Protein AF-A0A939ZYN5-F1 (afdb_monomer_lite)

Sequence (149 aa):
MNTAKRTMVFVLALMFVLACGCRQANDGIKVSSNSYFDRMIIKDDHICLICCVEFENDSDREKTFSVKGESSEDVKNGLLTSKELEFFILDTNDLSSVSEENIEQLLMSAESLTVGAHRTAKYYVCFVGDQGSGDSKHDRNLPKIVFDY

Structure (mmCIF, N/CA/C/O backbone):
data_AF-A0A939ZYN5-F1
#
_entry.id   AF-A0A939ZYN5-F1
#
loop_
_atom_site.group_PDB
_atom_site.id
_atom_site.type_symbol
_atom_site.label_atom_id
_atom_site.label_alt_id
_atom_site.label_comp_id
_atom_site.label_asym_id
_atom_site.label_entity_id
_atom_site.label_seq_id
_atom_site.pdbx_PDB_ins_code
_atom_site.Cartn_x
_atom_site.Cartn_y
_atom_site.Cartn_z
_atom_site.occupancy
_atom_site.B_iso_or_equiv
_atom_site.auth_seq_id
_atom_site.auth_comp_id
_atom_site.auth_asym_id
_atom_site.auth_atom_id
_atom_site.pdbx_PDB_model_num
ATOM 1 N N . MET A 1 1 ? 47.992 28.617 -36.327 1.00 46.69 1 MET A N 1
ATOM 2 C CA . MET A 1 1 ? 46.663 28.018 -36.580 1.00 46.69 1 MET A CA 1
ATOM 3 C C . MET A 1 1 ? 45.961 27.750 -35.241 1.00 46.69 1 MET A C 1
ATOM 5 O O . MET A 1 1 ? 46.047 26.668 -34.689 1.00 46.69 1 MET A O 1
ATOM 9 N N . ASN A 1 2 ? 45.330 28.804 -34.710 1.00 51.50 2 ASN A N 1
ATOM 10 C CA . ASN A 1 2 ? 44.148 28.843 -33.835 1.00 51.50 2 ASN A CA 1
ATOM 11 C C . ASN A 1 2 ? 44.077 27.981 -32.556 1.00 51.50 2 ASN A C 1
ATOM 13 O O . ASN A 1 2 ? 43.138 27.201 -32.390 1.00 51.50 2 ASN A O 1
ATOM 17 N N . THR A 1 3 ? 44.955 28.232 -31.582 1.00 48.50 3 THR A N 1
ATOM 18 C CA . THR A 1 3 ? 44.786 27.763 -30.189 1.00 48.50 3 THR A CA 1
ATOM 19 C C . THR A 1 3 ? 43.436 28.210 -29.601 1.00 48.50 3 THR A C 1
ATOM 21 O O . THR A 1 3 ? 42.758 27.422 -28.954 1.00 48.50 3 THR A O 1
ATOM 24 N N . ALA A 1 4 ? 42.972 29.418 -29.950 1.00 53.69 4 ALA A N 1
ATOM 25 C CA . ALA A 1 4 ? 41.678 29.960 -29.523 1.00 53.69 4 ALA A CA 1
ATOM 26 C C . ALA A 1 4 ? 40.458 29.151 -30.017 1.00 53.69 4 ALA A C 1
ATOM 28 O O . ALA A 1 4 ? 39.465 29.036 -29.302 1.00 53.69 4 ALA A O 1
ATOM 29 N N . LYS A 1 5 ? 40.531 28.536 -31.210 1.00 51.91 5 LYS A N 1
ATOM 30 C CA . LYS A 1 5 ? 39.429 27.706 -31.738 1.00 51.91 5 LYS A CA 1
ATOM 31 C C . LYS A 1 5 ? 39.354 26.344 -31.044 1.00 51.91 5 LYS A C 1
ATOM 33 O O . LYS A 1 5 ? 38.264 25.807 -30.898 1.00 51.91 5 LYS A O 1
ATOM 38 N N . ARG A 1 6 ? 40.489 25.802 -30.581 1.00 53.78 6 ARG A N 1
ATOM 39 C CA . ARG A 1 6 ? 40.527 24.541 -29.820 1.00 53.78 6 ARG A CA 1
ATOM 40 C C . ARG A 1 6 ? 39.924 24.703 -28.424 1.00 53.78 6 ARG A C 1
ATOM 42 O O . ARG A 1 6 ? 39.142 23.852 -28.018 1.00 53.78 6 ARG A O 1
ATOM 49 N N . THR A 1 7 ? 40.208 25.807 -27.734 1.00 54.91 7 THR A N 1
ATOM 50 C CA . THR A 1 7 ? 39.649 26.070 -26.397 1.00 54.91 7 THR A CA 1
ATOM 51 C C . THR A 1 7 ? 38.127 26.238 -26.433 1.00 54.91 7 THR A C 1
ATOM 53 O O . THR A 1 7 ? 37.431 25.711 -25.572 1.00 54.91 7 THR A O 1
ATOM 56 N N . MET A 1 8 ? 37.588 26.894 -27.467 1.00 55.50 8 MET A N 1
ATOM 57 C CA . MET A 1 8 ? 36.143 27.117 -27.606 1.00 55.50 8 MET A CA 1
ATOM 58 C C . MET A 1 8 ? 35.349 25.815 -27.821 1.00 55.50 8 MET A C 1
ATOM 60 O O . MET A 1 8 ? 34.263 25.661 -27.267 1.00 55.50 8 MET A O 1
ATOM 64 N N . VAL A 1 9 ? 35.904 24.852 -28.568 1.00 59.59 9 VAL A N 1
ATOM 65 C CA . VAL A 1 9 ? 35.266 23.541 -28.797 1.00 59.59 9 VAL A CA 1
ATOM 66 C C . VAL A 1 9 ? 35.214 22.709 -27.511 1.00 59.59 9 VAL A C 1
ATOM 68 O O . VAL A 1 9 ? 34.201 22.069 -27.242 1.00 59.59 9 VAL A O 1
ATOM 71 N N . PHE A 1 10 ? 36.259 22.763 -26.678 1.00 58.06 10 PHE A N 1
ATOM 72 C CA . PHE A 1 10 ? 36.274 22.063 -25.389 1.00 58.06 10 PHE A CA 1
ATOM 73 C C . PHE A 1 10 ? 35.245 22.623 -24.397 1.00 58.06 10 PHE A C 1
ATOM 75 O O . PHE A 1 10 ? 34.590 21.848 -23.707 1.00 58.06 10 PHE A O 1
ATOM 82 N N . VAL A 1 11 ? 35.048 23.946 -24.357 1.00 61.53 11 VAL A N 1
ATOM 83 C CA . VAL A 1 11 ? 34.046 24.579 -23.478 1.00 61.53 11 VAL A CA 1
ATOM 84 C C . VAL A 1 11 ? 32.618 24.226 -23.911 1.00 61.53 11 VAL A C 1
ATOM 86 O O . VAL A 1 11 ? 31.779 23.920 -23.066 1.00 61.53 11 VAL A O 1
ATOM 89 N N . LEU A 1 12 ? 32.346 24.195 -25.220 1.00 58.75 12 LEU A N 1
ATOM 90 C CA . LEU A 1 12 ? 31.044 23.782 -25.760 1.00 58.75 12 LEU A CA 1
ATOM 91 C C . LEU A 1 12 ? 30.737 22.303 -25.485 1.00 58.75 12 LEU A C 1
ATOM 93 O O . LEU A 1 12 ? 29.620 21.984 -25.082 1.00 58.75 12 LEU A O 1
ATOM 97 N N . ALA A 1 13 ? 31.721 21.411 -25.637 1.00 59.88 13 ALA A N 1
ATOM 98 C CA . ALA A 1 13 ? 31.559 19.992 -25.318 1.00 59.88 13 ALA A CA 1
ATOM 99 C C . ALA A 1 13 ? 31.324 19.760 -23.814 1.00 59.88 13 ALA A C 1
ATOM 101 O O . ALA A 1 13 ? 30.454 18.975 -23.443 1.00 59.88 13 ALA A O 1
ATOM 102 N N . LEU A 1 14 ? 32.038 20.485 -22.944 1.00 56.47 14 LEU A N 1
ATOM 103 C CA . LEU A 1 14 ? 31.867 20.390 -21.492 1.00 56.47 14 LEU A CA 1
ATOM 104 C C . LEU A 1 14 ? 30.481 20.888 -21.040 1.00 56.47 14 LEU A C 1
ATOM 106 O O . LEU A 1 14 ? 29.855 20.261 -20.188 1.00 56.47 14 LEU A O 1
ATOM 110 N N . MET A 1 15 ? 29.963 21.963 -21.651 1.00 58.25 15 MET A N 1
ATOM 111 C CA . MET A 1 15 ? 28.602 22.447 -21.377 1.00 58.25 15 MET A CA 1
ATOM 112 C C . MET A 1 15 ? 27.517 21.475 -21.858 1.00 58.25 15 MET A C 1
ATOM 114 O O . MET A 1 15 ? 26.495 21.340 -21.192 1.00 58.25 15 MET A O 1
ATOM 118 N N . PHE A 1 16 ? 27.739 20.752 -22.960 1.00 54.94 16 PHE A N 1
ATOM 119 C CA . PHE A 1 16 ? 26.785 19.750 -23.452 1.00 54.94 16 PHE A CA 1
ATOM 120 C C . PHE A 1 16 ? 26.708 18.517 -22.534 1.00 54.94 16 PHE A C 1
ATOM 122 O O . PHE A 1 16 ? 25.623 17.990 -22.287 1.00 54.94 16 PHE A O 1
ATOM 129 N N . VAL A 1 17 ? 27.847 18.095 -21.970 1.00 57.25 17 VAL A N 1
ATOM 130 C CA . VAL A 1 17 ? 27.920 16.988 -20.999 1.00 57.25 17 VAL A CA 1
ATOM 131 C C . VAL A 1 17 ? 27.284 17.378 -19.658 1.00 57.25 17 VAL A C 1
ATOM 133 O O . VAL A 1 17 ? 26.541 16.584 -19.087 1.00 57.25 17 VAL A O 1
ATOM 136 N N . LEU A 1 18 ? 27.488 18.614 -19.188 1.00 52.28 18 LEU A N 1
ATOM 137 C CA . LEU A 1 18 ? 26.852 19.126 -17.964 1.00 52.28 18 LEU A CA 1
ATOM 138 C C . LEU A 1 18 ? 25.337 19.350 -18.124 1.00 52.28 18 LEU A C 1
ATOM 140 O O . LEU A 1 18 ? 24.590 19.118 -17.178 1.00 52.28 18 LEU A O 1
ATOM 144 N N . ALA A 1 19 ? 24.865 19.738 -19.315 1.00 50.22 19 ALA A N 1
ATOM 145 C CA . ALA A 1 19 ? 23.435 19.898 -19.597 1.00 50.22 19 ALA A CA 1
ATOM 146 C C . ALA A 1 19 ? 22.692 18.554 -19.748 1.00 50.22 19 ALA A C 1
ATOM 148 O O . ALA A 1 19 ? 21.509 18.474 -19.425 1.00 50.22 19 ALA A O 1
ATOM 149 N N . CYS A 1 20 ? 23.372 17.489 -20.194 1.00 49.00 20 CYS A N 1
ATOM 150 C CA . CYS A 1 20 ? 22.790 16.141 -20.251 1.00 49.00 20 CYS A CA 1
ATOM 151 C C . CYS A 1 20 ? 22.883 15.372 -18.920 1.00 49.00 20 CYS A C 1
ATOM 153 O O . CYS A 1 20 ? 22.119 14.433 -18.710 1.00 49.00 20 CYS A O 1
ATOM 155 N N . GLY A 1 21 ? 23.804 15.748 -18.026 1.00 44.78 21 GLY A N 1
ATOM 156 C CA . GLY A 1 21 ? 24.125 14.998 -16.805 1.00 44.78 21 GLY A CA 1
ATOM 157 C C . GLY A 1 21 ? 23.185 15.198 -15.612 1.00 44.78 21 GLY A C 1
ATOM 158 O O . GLY A 1 21 ? 23.340 14.506 -14.611 1.00 44.78 21 GLY A O 1
ATOM 159 N N . CYS A 1 22 ? 22.207 16.101 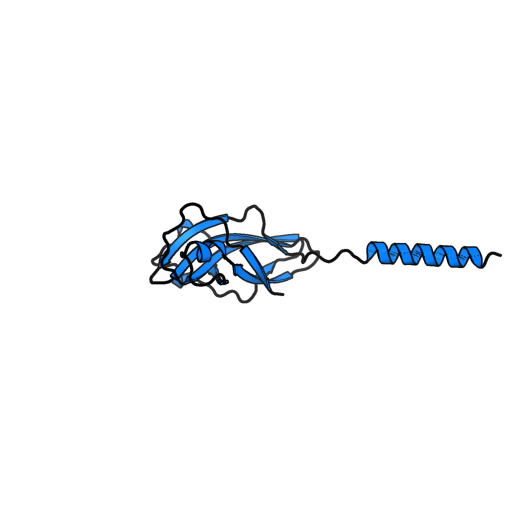-15.695 1.00 41.72 22 CYS A N 1
ATOM 160 C CA . CYS A 1 22 ? 21.316 16.424 -14.577 1.00 41.72 22 CYS A CA 1
ATOM 161 C C . CYS A 1 22 ? 19.847 16.133 -14.902 1.00 41.72 22 CYS A C 1
ATOM 163 O O . CYS A 1 22 ? 18.975 16.974 -14.694 1.00 41.72 22 CYS A O 1
ATOM 165 N N . ARG A 1 23 ? 19.537 14.923 -15.376 1.00 41.44 23 ARG A N 1
ATOM 166 C CA . ARG A 1 23 ? 18.244 14.333 -15.015 1.00 41.44 23 ARG A CA 1
ATOM 167 C C . ARG A 1 23 ? 18.435 13.726 -13.635 1.00 41.44 23 ARG A C 1
ATOM 169 O O . ARG A 1 23 ? 18.969 12.628 -13.519 1.00 41.44 23 ARG A O 1
ATOM 176 N N . GLN A 1 24 ? 18.050 14.470 -12.596 1.00 41.56 24 GLN A N 1
ATOM 177 C CA . GLN A 1 24 ? 17.706 13.850 -11.319 1.00 41.56 24 GLN A CA 1
ATOM 178 C C . GLN A 1 24 ? 16.785 12.682 -11.661 1.00 41.56 24 GLN A C 1
ATOM 180 O O . GLN A 1 24 ? 15.733 12.883 -12.270 1.00 41.56 24 GLN A O 1
ATOM 185 N N . ALA A 1 25 ? 17.258 11.467 -11.395 1.00 42.16 25 ALA A N 1
ATOM 186 C CA . ALA A 1 25 ? 16.466 10.272 -11.562 1.00 42.16 25 ALA A CA 1
ATOM 187 C C . ALA A 1 25 ? 15.280 10.421 -10.610 1.00 42.16 25 ALA A C 1
ATOM 189 O O . ALA A 1 25 ? 15.427 10.225 -9.408 1.00 42.16 25 ALA A O 1
ATOM 190 N N . ASN A 1 26 ? 14.128 10.838 -11.141 1.00 50.78 26 ASN A N 1
ATOM 191 C CA . ASN A 1 26 ? 12.867 10.478 -10.519 1.00 50.78 26 ASN A CA 1
ATOM 192 C C . ASN A 1 26 ? 12.931 8.965 -10.413 1.00 50.78 26 ASN A C 1
ATOM 194 O O . ASN A 1 26 ? 13.092 8.285 -11.429 1.00 50.78 26 ASN A O 1
ATOM 198 N N . ASP A 1 27 ? 12.983 8.483 -9.180 1.00 67.06 27 ASP A N 1
ATOM 199 C CA . ASP A 1 27 ? 13.169 7.077 -8.904 1.00 67.06 27 ASP A CA 1
ATOM 200 C C . ASP A 1 27 ? 12.088 6.312 -9.667 1.00 67.06 27 ASP A C 1
ATOM 202 O O . ASP A 1 27 ? 10.911 6.647 -9.561 1.00 67.06 27 ASP A O 1
ATOM 206 N N . GLY A 1 28 ? 12.511 5.409 -10.553 1.00 83.69 28 GLY A N 1
ATOM 207 C CA . GLY A 1 28 ? 11.718 4.950 -11.702 1.00 83.69 28 GLY A CA 1
ATOM 208 C C . GLY A 1 28 ? 10.471 4.126 -11.379 1.00 83.69 28 GLY A C 1
ATOM 209 O O . GLY A 1 28 ? 9.964 3.456 -12.266 1.00 83.69 28 GLY A O 1
ATOM 210 N N . ILE A 1 29 ? 10.006 4.136 -10.128 1.00 93.31 29 ILE A N 1
ATOM 211 C CA . ILE A 1 29 ? 8.756 3.531 -9.683 1.00 93.31 29 ILE A CA 1
ATOM 212 C C . ILE A 1 29 ? 7.729 4.625 -9.393 1.00 93.31 29 ILE A C 1
ATOM 214 O O . ILE A 1 29 ? 7.988 5.571 -8.648 1.00 93.31 29 ILE A O 1
ATOM 218 N N . LYS A 1 30 ? 6.529 4.472 -9.949 1.00 93.31 30 LYS A N 1
ATOM 219 C CA . LYS A 1 30 ? 5.384 5.361 -9.720 1.00 93.31 30 LYS A CA 1
ATOM 220 C C . LYS A 1 30 ? 4.156 4.556 -9.328 1.00 93.31 30 LYS A C 1
ATOM 222 O O . LYS A 1 30 ? 3.999 3.416 -9.748 1.00 93.31 30 LYS A O 1
ATOM 227 N N . VAL A 1 31 ? 3.267 5.168 -8.552 1.00 94.56 31 VAL A N 1
ATOM 228 C CA . VAL A 1 31 ? 1.926 4.622 -8.310 1.00 94.56 31 VAL A CA 1
ATOM 229 C C . VAL A 1 31 ? 1.028 5.029 -9.474 1.00 94.56 31 VAL A C 1
ATOM 231 O O . VAL A 1 31 ? 0.917 6.219 -9.775 1.00 94.56 31 VAL A O 1
ATOM 234 N N . SER A 1 32 ? 0.397 4.056 -10.128 1.00 95.06 32 SER A N 1
ATOM 235 C CA . SER A 1 32 ? -0.516 4.303 -11.245 1.00 95.06 32 SER A CA 1
ATOM 236 C C . SER A 1 32 ? -1.784 5.019 -10.787 1.00 95.06 32 SER A C 1
ATOM 238 O O . SER A 1 32 ? -2.302 4.743 -9.701 1.00 95.06 32 SER A O 1
ATOM 240 N N . SER A 1 33 ? -2.359 5.851 -11.657 1.00 93.38 33 SER A N 1
ATOM 241 C CA . SER A 1 33 ? -3.680 6.462 -11.448 1.00 93.38 33 SER A CA 1
ATOM 242 C C . SER A 1 33 ? -4.831 5.453 -11.443 1.00 93.38 33 SER A C 1
ATOM 244 O O . SER A 1 33 ? -5.932 5.805 -11.036 1.00 93.38 33 SER A O 1
ATOM 246 N N . ASN A 1 34 ? -4.591 4.219 -11.899 1.00 94.25 34 ASN A N 1
ATOM 247 C CA . ASN A 1 34 ? -5.557 3.122 -11.806 1.00 94.25 34 ASN A CA 1
ATOM 248 C C . ASN A 1 34 ? -5.626 2.510 -10.399 1.00 94.25 34 ASN A C 1
ATOM 250 O O . ASN A 1 34 ? -6.481 1.666 -10.148 1.00 94.25 34 ASN A O 1
ATOM 254 N N . SER A 1 35 ? -4.728 2.903 -9.491 1.00 95.75 35 SER A N 1
ATOM 255 C CA . SER A 1 35 ? -4.768 2.466 -8.097 1.00 95.75 35 SER A CA 1
ATOM 256 C C . SER A 1 35 ? -5.987 3.068 -7.394 1.00 95.75 35 SER A C 1
ATOM 258 O O . SER A 1 35 ? -6.319 4.234 -7.612 1.00 95.75 35 SER A O 1
ATOM 260 N N . TYR A 1 36 ? -6.624 2.311 -6.501 1.00 94.06 36 TYR A N 1
ATOM 261 C CA . TYR A 1 36 ? -7.805 2.775 -5.774 1.00 94.06 36 TYR A CA 1
ATOM 262 C C . TYR A 1 36 ? -7.938 2.158 -4.378 1.00 94.06 36 TYR A C 1
ATOM 264 O O . TYR A 1 36 ? -7.463 1.054 -4.102 1.00 94.06 36 TYR A O 1
ATOM 272 N N . PHE A 1 37 ? -8.617 2.895 -3.502 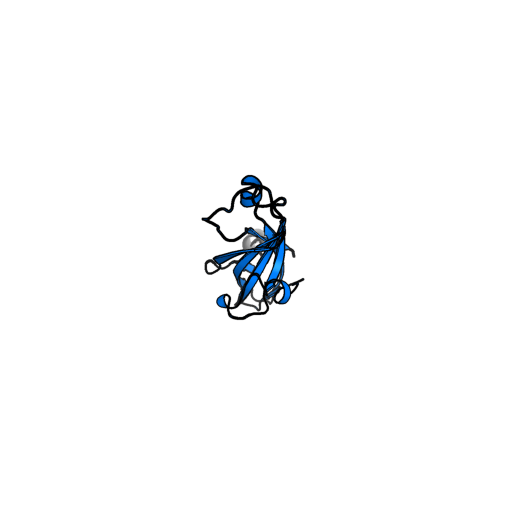1.00 94.75 37 PHE A N 1
ATOM 273 C CA . PHE A 1 37 ? -9.133 2.392 -2.234 1.00 94.75 37 PHE A CA 1
ATOM 274 C C . PHE A 1 37 ? -10.429 1.619 -2.502 1.00 94.75 37 PHE A C 1
ATOM 276 O O . PHE A 1 37 ? -11.303 2.130 -3.202 1.00 94.75 37 PHE A O 1
ATOM 283 N N . ASP A 1 38 ? -10.545 0.401 -1.974 1.00 94.50 38 ASP A N 1
ATOM 284 C CA . ASP A 1 38 ? -11.723 -0.453 -2.166 1.00 94.50 38 ASP A CA 1
ATOM 285 C C . ASP A 1 38 ? -12.682 -0.352 -0.977 1.00 94.50 38 ASP A C 1
ATOM 287 O O . ASP A 1 38 ? -13.823 0.090 -1.120 1.00 94.50 38 ASP A O 1
ATOM 291 N N . ARG A 1 39 ? -12.218 -0.751 0.212 1.00 93.38 39 ARG A N 1
ATOM 292 C CA . ARG A 1 39 ? -13.018 -0.731 1.439 1.00 93.38 39 ARG A CA 1
ATOM 293 C C . ARG A 1 39 ? -12.153 -0.699 2.688 1.00 93.38 39 ARG A C 1
ATOM 295 O O . ARG A 1 39 ? -10.951 -0.951 2.657 1.00 93.38 39 ARG A O 1
ATOM 302 N N . MET A 1 40 ? -12.811 -0.425 3.804 1.00 92.69 40 MET A N 1
ATOM 303 C CA . MET A 1 40 ? -12.235 -0.502 5.137 1.00 92.69 40 MET A CA 1
ATOM 304 C C . MET A 1 40 ? -12.883 -1.657 5.892 1.00 92.69 40 MET A C 1
ATOM 306 O O . MET A 1 40 ? -14.106 -1.790 5.875 1.00 92.69 40 MET A O 1
ATOM 310 N N . ILE A 1 41 ? -12.061 -2.461 6.555 1.00 93.00 41 ILE A N 1
ATOM 311 C CA . ILE A 1 41 ? -12.495 -3.450 7.538 1.00 93.00 41 ILE A CA 1
ATOM 312 C C . ILE A 1 41 ? -11.958 -2.995 8.887 1.00 93.00 41 ILE A C 1
ATOM 314 O O . ILE A 1 41 ? -10.790 -2.631 8.997 1.00 93.00 41 ILE A O 1
ATOM 318 N N . ILE A 1 42 ? -12.824 -2.985 9.890 1.00 90.81 42 ILE A N 1
ATOM 319 C CA . ILE A 1 42 ? -12.436 -2.755 11.277 1.00 90.81 42 ILE A CA 1
ATOM 320 C C . ILE A 1 42 ? -12.538 -4.107 11.958 1.00 90.81 42 ILE A C 1
ATOM 322 O O . ILE A 1 42 ? -13.585 -4.744 11.870 1.00 90.81 42 ILE A O 1
ATOM 326 N N . LYS A 1 43 ? -11.456 -4.545 12.591 1.00 87.31 43 LYS A N 1
ATOM 327 C CA . LYS A 1 43 ? -11.438 -5.778 13.367 1.00 87.31 43 LYS A CA 1
ATOM 328 C C . LYS A 1 43 ? -10.666 -5.522 14.649 1.00 87.31 43 LYS A C 1
ATOM 330 O O . LYS A 1 43 ? -9.535 -5.039 14.600 1.00 87.31 43 LYS A O 1
ATOM 335 N N . ASP A 1 44 ? -11.302 -5.837 15.770 1.00 86.94 44 ASP A N 1
ATOM 336 C CA . ASP A 1 44 ? -10.814 -5.497 17.105 1.00 86.94 44 ASP A CA 1
ATOM 337 C C . ASP A 1 44 ? -10.506 -3.990 17.201 1.00 86.94 44 ASP A C 1
ATOM 339 O O . ASP A 1 44 ? -11.402 -3.179 16.976 1.00 86.94 44 ASP A O 1
ATOM 343 N N . ASP A 1 45 ? -9.255 -3.623 17.480 1.00 89.44 45 ASP A N 1
ATOM 344 C CA . ASP A 1 45 ? -8.782 -2.237 17.565 1.00 89.44 45 ASP A CA 1
ATOM 345 C C . ASP A 1 45 ? -7.906 -1.842 16.359 1.00 89.44 45 ASP A C 1
ATOM 347 O O . ASP A 1 45 ? -7.140 -0.877 16.419 1.00 89.44 45 ASP A O 1
ATOM 351 N N . HIS A 1 46 ? -8.000 -2.580 15.249 1.00 92.69 46 HIS A N 1
ATOM 352 C CA . HIS A 1 46 ? -7.228 -2.323 14.037 1.00 92.69 46 HIS A CA 1
ATOM 353 C C . HIS A 1 46 ? -8.121 -1.986 12.844 1.00 92.69 46 HIS A C 1
ATOM 355 O O . HIS A 1 46 ? -9.181 -2.569 12.603 1.00 92.69 46 HIS A O 1
ATOM 361 N N . ILE A 1 47 ? -7.634 -1.048 12.039 1.00 92.50 47 ILE A N 1
ATOM 362 C CA . ILE A 1 47 ? -8.224 -0.653 10.770 1.00 92.50 47 ILE A CA 1
ATOM 363 C C . ILE A 1 47 ? -7.395 -1.246 9.641 1.00 92.50 47 ILE A C 1
ATOM 365 O O . ILE A 1 47 ? -6.206 -0.967 9.509 1.00 92.50 47 ILE A O 1
ATOM 369 N N . CYS A 1 48 ? -8.063 -2.011 8.786 1.00 94.50 48 CYS A N 1
ATOM 370 C CA . CYS A 1 48 ? -7.529 -2.584 7.562 1.00 94.50 48 CYS A CA 1
ATOM 371 C C . CYS A 1 48 ? -8.068 -1.814 6.353 1.00 94.50 48 CYS A C 1
ATOM 373 O O . CYS A 1 48 ? -9.259 -1.877 6.033 1.00 94.50 48 CYS A O 1
ATOM 375 N N . LEU A 1 49 ? -7.195 -1.083 5.661 1.00 94.75 49 LEU A N 1
ATOM 376 C CA . LEU A 1 49 ? -7.535 -0.348 4.443 1.00 94.75 49 LEU A CA 1
ATOM 377 C C . LEU A 1 49 ? -7.179 -1.180 3.218 1.00 94.75 49 LEU A C 1
ATOM 379 O O . LEU A 1 49 ? -6.017 -1.247 2.808 1.00 94.75 49 LEU A O 1
ATOM 383 N N . ILE A 1 50 ? -8.196 -1.793 2.624 1.00 96.00 50 ILE A N 1
ATOM 384 C CA . ILE A 1 50 ? -8.046 -2.657 1.460 1.00 96.00 50 ILE A CA 1
ATOM 385 C C . ILE A 1 50 ? -7.959 -1.787 0.214 1.00 96.00 50 ILE A C 1
ATOM 387 O O . ILE A 1 50 ? -8.844 -0.975 -0.072 1.00 96.00 50 ILE A O 1
ATOM 391 N N . CYS A 1 51 ? -6.874 -1.966 -0.530 1.00 96.19 51 CYS A N 1
ATOM 392 C CA . CYS A 1 51 ? -6.566 -1.181 -1.712 1.00 96.19 51 CYS A CA 1
ATOM 393 C C . CYS A 1 51 ? -6.121 -2.085 -2.864 1.00 96.19 51 CYS A C 1
ATOM 395 O O . CYS A 1 51 ? -5.555 -3.162 -2.672 1.00 96.19 51 CYS A O 1
ATOM 397 N N . CYS A 1 52 ? -6.318 -1.594 -4.081 1.00 96.56 52 CYS A N 1
ATOM 398 C CA . CYS A 1 52 ? -5.644 -2.086 -5.268 1.00 96.56 52 CYS A CA 1
ATOM 399 C C . CYS A 1 52 ? -4.567 -1.071 -5.654 1.00 96.56 52 CYS A C 1
ATOM 401 O O . CYS A 1 52 ? -4.887 0.084 -5.936 1.00 96.56 52 CYS A O 1
ATOM 403 N N . VAL A 1 53 ? -3.304 -1.491 -5.675 1.00 97.25 53 VAL A N 1
ATOM 404 C CA . VAL A 1 53 ? -2.169 -0.614 -5.983 1.00 97.25 53 VAL A CA 1
ATOM 405 C C . VAL A 1 53 ? -1.404 -1.159 -7.178 1.00 97.25 53 VAL A C 1
ATOM 407 O O . VAL A 1 53 ? -0.990 -2.318 -7.196 1.00 97.25 53 VAL A O 1
ATOM 410 N N . GLU A 1 54 ? -1.208 -0.306 -8.177 1.00 97.00 54 GLU A N 1
ATOM 411 C CA . GLU A 1 54 ? -0.397 -0.598 -9.351 1.00 97.00 54 GLU A CA 1
ATOM 412 C C . GLU A 1 54 ? 0.900 0.211 -9.299 1.00 97.00 54 GLU A C 1
ATOM 414 O O . GLU A 1 54 ? 0.876 1.438 -9.200 1.00 97.00 54 GLU A O 1
ATOM 419 N N . PHE A 1 55 ? 2.034 -0.482 -9.380 1.00 96.25 55 PHE A N 1
ATOM 420 C CA . PHE A 1 55 ? 3.359 0.124 -9.455 1.00 96.25 55 PHE A CA 1
ATOM 421 C C . PHE A 1 55 ? 3.887 0.044 -10.883 1.00 96.25 55 PHE A C 1
ATOM 423 O O . PHE A 1 55 ? 4.030 -1.044 -11.440 1.00 96.25 55 PHE A O 1
ATOM 430 N N . GLU A 1 56 ? 4.192 1.196 -11.465 1.00 96.38 56 GLU A N 1
ATOM 431 C CA . GLU A 1 56 ? 4.750 1.345 -12.806 1.00 96.38 56 GLU A CA 1
ATOM 432 C C . GLU A 1 56 ? 6.258 1.559 -12.712 1.00 96.38 56 GLU A C 1
ATOM 434 O O . GLU A 1 56 ? 6.704 2.500 -12.055 1.00 96.38 56 GLU A O 1
ATOM 439 N N . ASN A 1 57 ? 7.036 0.707 -13.382 1.00 95.31 57 ASN A N 1
ATOM 440 C CA . ASN A 1 57 ? 8.472 0.889 -13.550 1.00 95.31 57 ASN A CA 1
ATOM 441 C C . ASN A 1 57 ? 8.768 1.466 -14.937 1.00 95.31 57 ASN A C 1
ATOM 443 O O . ASN A 1 57 ? 8.687 0.745 -15.930 1.00 95.31 57 ASN A O 1
ATOM 447 N N . ASP A 1 58 ? 9.135 2.745 -15.006 1.00 92.75 58 ASP A N 1
ATOM 448 C CA . ASP A 1 58 ? 9.487 3.430 -16.259 1.00 92.75 58 ASP A CA 1
ATOM 449 C C . ASP A 1 58 ? 10.987 3.367 -16.594 1.00 92.75 58 ASP A C 1
ATOM 451 O O . ASP A 1 58 ? 11.444 3.969 -17.570 1.00 92.75 58 ASP A O 1
ATOM 455 N N . SER A 1 59 ? 11.762 2.632 -15.794 1.00 91.31 59 SER A N 1
ATOM 456 C CA . SER A 1 59 ? 13.198 2.477 -15.988 1.00 91.31 59 SER A CA 1
ATOM 457 C C . SER A 1 59 ? 13.557 1.269 -16.855 1.00 91.31 59 SER A C 1
ATOM 459 O O . SER A 1 59 ? 12.830 0.280 -16.942 1.00 91.31 59 SER A O 1
ATOM 461 N N . ASP A 1 60 ? 14.754 1.318 -17.445 1.00 92.19 60 ASP A N 1
ATOM 462 C CA . ASP A 1 60 ? 15.316 0.242 -18.273 1.00 92.19 60 ASP A CA 1
ATOM 463 C C . ASP A 1 60 ? 15.817 -0.973 -17.466 1.00 92.19 60 ASP A C 1
ATOM 465 O O . ASP A 1 60 ? 16.423 -1.887 -18.027 1.00 92.19 60 ASP A O 1
ATOM 469 N N . ARG A 1 61 ? 15.609 -0.993 -16.143 1.00 92.81 61 ARG A N 1
ATOM 470 C CA . ARG A 1 61 ? 16.063 -2.068 -15.252 1.00 92.81 61 ARG A CA 1
ATOM 471 C C . ARG A 1 61 ? 14.977 -2.488 -14.277 1.00 92.81 61 ARG A C 1
ATOM 473 O O . ARG A 1 61 ? 14.079 -1.719 -13.955 1.00 92.81 61 ARG A O 1
ATOM 480 N N . GLU A 1 62 ? 15.094 -3.710 -13.779 1.00 94.31 62 GLU A N 1
ATOM 481 C CA . GLU A 1 62 ? 14.298 -4.157 -12.642 1.00 94.31 62 GLU A CA 1
ATOM 482 C C . GLU A 1 62 ? 14.575 -3.286 -11.410 1.00 94.31 62 GLU A C 1
ATOM 484 O O . GLU A 1 62 ? 15.692 -2.797 -11.197 1.00 94.31 62 GLU A O 1
ATOM 489 N N . LYS A 1 63 ? 13.526 -3.071 -10.620 1.00 92.75 63 LYS A N 1
ATOM 490 C CA . LYS A 1 63 ? 13.551 -2.266 -9.408 1.00 92.75 63 LYS A CA 1
ATOM 491 C C . LYS A 1 63 ? 12.962 -3.067 -8.261 1.00 92.75 63 LYS A C 1
ATOM 493 O O . LYS A 1 63 ? 11.862 -3.597 -8.391 1.00 92.75 63 LYS A O 1
ATOM 498 N N . THR A 1 64 ? 13.692 -3.082 -7.152 1.00 93.25 64 THR A N 1
ATOM 499 C CA . THR A 1 64 ? 13.242 -3.620 -5.870 1.00 93.25 64 THR A CA 1
ATOM 500 C C . THR A 1 64 ? 13.140 -2.473 -4.877 1.00 93.25 64 THR A C 1
ATOM 502 O O . THR A 1 64 ? 14.035 -1.629 -4.838 1.00 93.25 64 THR A O 1
ATOM 505 N N . PHE A 1 65 ? 12.039 -2.407 -4.138 1.00 91.88 65 PHE A N 1
ATOM 506 C CA . PHE A 1 65 ? 11.730 -1.311 -3.219 1.00 91.88 65 PHE A CA 1
ATOM 507 C C . PHE A 1 65 ? 10.802 -1.789 -2.106 1.00 91.88 65 PHE A C 1
ATOM 509 O O . PHE A 1 65 ? 10.107 -2.792 -2.264 1.00 91.88 65 PHE A O 1
ATOM 516 N N . SER A 1 66 ? 10.746 -1.048 -1.008 1.00 91.81 66 SER A N 1
ATOM 517 C CA . SER A 1 66 ? 9.774 -1.271 0.063 1.00 91.81 66 SER A CA 1
ATOM 518 C C . SER A 1 66 ? 8.779 -0.117 0.097 1.00 91.81 66 SER A C 1
ATOM 52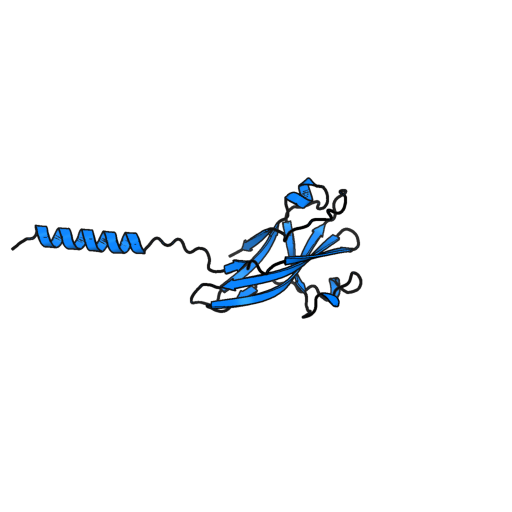0 O O . SER A 1 66 ? 9.060 0.985 -0.383 1.00 91.81 66 SER A O 1
ATOM 522 N N . VAL A 1 67 ? 7.591 -0.361 0.645 1.00 92.25 67 VAL A N 1
ATOM 523 C CA . VAL A 1 67 ? 6.546 0.660 0.752 1.00 92.25 67 VAL A CA 1
ATOM 524 C C . VAL A 1 67 ? 5.946 0.691 2.145 1.00 92.25 67 VAL A C 1
ATOM 526 O O . VAL A 1 67 ? 5.833 -0.331 2.817 1.00 92.25 67 VAL A O 1
ATOM 529 N N . LYS A 1 68 ? 5.530 1.885 2.558 1.00 91.50 68 LYS A N 1
ATOM 530 C CA . LYS A 1 68 ? 4.711 2.120 3.750 1.00 91.50 68 LYS A CA 1
ATOM 531 C C . LYS A 1 68 ? 3.522 2.993 3.374 1.00 91.50 68 LYS A C 1
ATOM 533 O O . LYS A 1 68 ? 3.604 3.792 2.434 1.00 91.50 68 LYS A O 1
ATOM 538 N N . GLY A 1 69 ? 2.421 2.841 4.101 1.00 94.00 69 GLY A N 1
ATOM 539 C CA . GLY A 1 69 ? 1.290 3.755 3.992 1.00 94.00 69 GLY A CA 1
ATOM 540 C C . GLY A 1 69 ? 1.442 4.920 4.963 1.00 94.00 69 GLY A C 1
ATOM 541 O O . GLY A 1 69 ? 1.924 4.755 6.080 1.00 94.00 69 GLY A O 1
ATOM 542 N N . GLU A 1 70 ? 1.010 6.106 4.551 1.00 94.94 70 GLU A N 1
ATOM 543 C CA . GLU A 1 70 ? 0.883 7.267 5.424 1.00 94.94 70 GLU A CA 1
ATOM 544 C C . GLU A 1 70 ? -0.517 7.879 5.270 1.00 94.94 70 GLU A C 1
ATOM 546 O O . GLU A 1 70 ? -0.948 8.205 4.162 1.00 94.94 70 GLU A O 1
ATOM 551 N N . SER A 1 71 ? -1.226 8.085 6.381 1.00 93.00 71 SER A N 1
ATOM 552 C CA . SER A 1 71 ? -2.516 8.779 6.404 1.00 93.00 71 SER A CA 1
ATOM 553 C C . SER A 1 71 ? -2.603 9.788 7.548 1.00 93.00 71 SER A C 1
ATOM 555 O O . SER A 1 71 ? -3.195 9.566 8.601 1.00 93.00 71 SER A O 1
ATOM 557 N N . SER A 1 72 ? -2.015 10.966 7.328 1.00 91.94 72 SER A N 1
ATOM 558 C CA . SER A 1 72 ? -2.100 12.077 8.289 1.00 91.94 72 SER A CA 1
ATOM 559 C C . SER A 1 72 ? -3.514 12.654 8.426 1.00 91.94 72 SER A C 1
ATOM 561 O O . SER A 1 72 ? -3.821 13.285 9.434 1.00 91.94 72 SER A O 1
ATOM 563 N N . GLU A 1 73 ? -4.362 12.507 7.406 1.00 89.12 73 GLU A N 1
ATOM 564 C CA . GLU A 1 73 ? -5.740 13.006 7.446 1.00 89.12 73 GLU A CA 1
ATOM 565 C C . GLU A 1 73 ? -6.609 12.163 8.382 1.00 89.12 73 GLU A C 1
ATOM 567 O O . GLU A 1 73 ? -7.348 12.715 9.195 1.00 89.12 73 GLU A O 1
ATOM 572 N N . ASP A 1 74 ? -6.455 10.841 8.333 1.00 89.75 74 ASP A N 1
ATOM 573 C CA . ASP A 1 74 ? -7.197 9.930 9.202 1.00 89.75 74 ASP A CA 1
ATOM 574 C C . ASP A 1 74 ? -6.825 10.119 10.677 1.00 89.75 74 ASP A C 1
ATOM 576 O O . ASP A 1 74 ? -7.699 10.055 11.537 1.00 89.75 74 ASP A O 1
ATOM 580 N N . VAL A 1 75 ? -5.567 10.458 10.977 1.00 91.50 75 VAL A N 1
ATOM 581 C CA . VAL A 1 75 ? -5.157 10.847 12.339 1.00 91.50 75 VAL A CA 1
ATOM 582 C C . VAL A 1 75 ? -5.815 12.150 12.777 1.00 91.50 75 VAL A C 1
ATOM 584 O O . VAL A 1 75 ? -6.330 12.246 13.887 1.00 91.50 75 VAL A O 1
ATOM 587 N N . LYS A 1 76 ? -5.832 13.173 11.912 1.00 90.50 76 LYS A N 1
ATOM 588 C CA . LYS A 1 76 ? -6.459 14.469 12.231 1.00 90.50 76 LYS A CA 1
ATOM 589 C C . LYS A 1 76 ? -7.949 14.337 12.532 1.00 90.50 76 LYS A C 1
ATOM 591 O O . LYS A 1 76 ? -8.463 15.089 13.353 1.00 90.50 76 LYS A O 1
ATOM 596 N N . ASN A 1 77 ? -8.614 13.385 11.884 1.00 88.25 77 ASN A N 1
ATOM 597 C CA . ASN A 1 77 ? -10.029 13.094 12.090 1.00 88.25 77 ASN A CA 1
ATOM 598 C C . ASN A 1 77 ? -10.274 12.091 13.233 1.00 88.25 77 ASN A C 1
ATOM 600 O O . ASN A 1 77 ? -11.419 11.739 13.499 1.00 88.25 77 ASN A O 1
ATOM 604 N N . GLY A 1 78 ? -9.216 11.635 13.913 1.00 89.50 78 GLY A N 1
ATOM 605 C CA . GLY A 1 78 ? -9.285 10.709 15.041 1.00 89.50 78 GLY A CA 1
ATOM 606 C C . GLY A 1 78 ? -9.525 9.250 14.658 1.00 89.50 78 GLY A C 1
ATOM 607 O O . GLY A 1 78 ? -9.675 8.427 15.551 1.00 89.50 78 GLY A O 1
ATOM 608 N N . LEU A 1 79 ? -9.561 8.913 13.368 1.00 90.19 79 LEU A N 1
ATOM 609 C CA . LEU A 1 79 ? -9.808 7.551 12.894 1.00 90.19 79 LEU A CA 1
ATOM 610 C C . LEU A 1 79 ? -8.611 6.627 13.147 1.00 90.19 79 LEU A C 1
ATO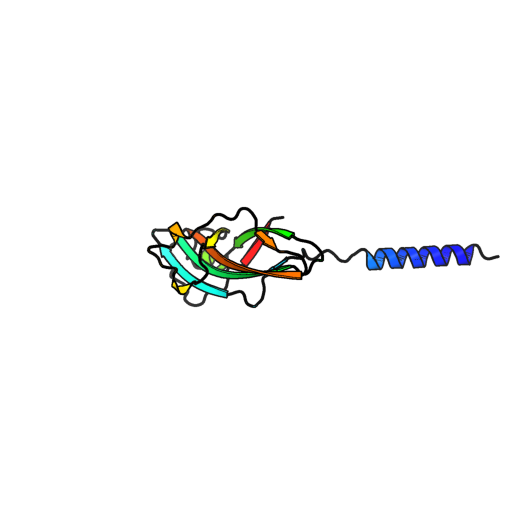M 612 O O . LEU A 1 79 ? -8.804 5.459 13.460 1.00 90.19 79 LEU A O 1
ATOM 616 N N . LEU A 1 80 ? -7.389 7.152 13.032 1.00 93.12 80 LEU A N 1
ATOM 617 C CA . LEU A 1 80 ? -6.151 6.439 13.353 1.00 93.12 80 LEU A CA 1
ATOM 618 C C . LEU A 1 80 ? -5.422 7.115 14.512 1.00 93.12 80 LEU A C 1
ATOM 620 O O . LEU A 1 80 ? -5.456 8.340 14.647 1.00 93.12 80 LEU A O 1
ATOM 624 N N . THR A 1 81 ? -4.698 6.338 15.312 1.00 94.81 81 THR A N 1
ATOM 625 C CA . THR A 1 81 ? -3.822 6.883 16.367 1.00 94.81 81 THR A CA 1
ATOM 626 C C . THR A 1 81 ? -2.450 7.309 15.832 1.00 94.81 81 THR A C 1
ATOM 628 O O . THR A 1 81 ? -1.833 8.231 16.369 1.00 94.81 81 THR A O 1
ATOM 631 N N . SER A 1 82 ? -1.987 6.676 14.749 1.00 95.69 82 SER A N 1
ATOM 632 C CA . SER A 1 82 ? -0.710 6.939 14.082 1.00 95.69 82 SER A CA 1
ATOM 633 C C . SER A 1 82 ? -0.911 7.205 12.597 1.00 95.69 82 SER A C 1
ATOM 635 O O . SER A 1 82 ? -1.824 6.684 11.961 1.00 95.69 82 SER A O 1
ATOM 637 N N . LYS A 1 83 ? -0.039 8.043 12.029 1.00 94.88 83 LYS A N 1
ATOM 638 C CA . LYS A 1 83 ? -0.071 8.355 10.596 1.00 94.88 83 LYS A CA 1
ATOM 639 C C . LYS A 1 83 ? 0.539 7.240 9.760 1.00 94.88 83 LYS A C 1
ATOM 641 O O . LYS A 1 83 ? 0.247 7.178 8.575 1.00 94.88 83 LYS A O 1
ATOM 646 N N . GLU A 1 84 ? 1.441 6.456 10.340 1.00 95.31 84 GLU A N 1
ATOM 647 C CA . GLU A 1 84 ? 2.140 5.381 9.644 1.00 95.31 84 GLU A CA 1
ATOM 648 C C . GLU A 1 84 ? 1.269 4.133 9.655 1.00 95.31 84 GLU A C 1
ATOM 650 O O . GLU A 1 84 ? 0.664 3.805 10.673 1.00 95.31 84 GLU A O 1
ATOM 655 N N . LEU A 1 85 ? 1.205 3.472 8.506 1.00 95.06 85 LEU A N 1
ATOM 656 C CA . LEU A 1 85 ? 0.442 2.257 8.295 1.00 95.06 85 LEU A CA 1
ATOM 657 C C . LEU A 1 85 ? 1.385 1.148 7.850 1.00 95.06 85 LEU A C 1
ATOM 659 O O . LEU A 1 85 ? 2.203 1.335 6.939 1.00 95.06 85 LEU A O 1
ATOM 663 N N . GLU A 1 86 ? 1.219 -0.014 8.461 1.00 94.38 86 GLU A N 1
ATOM 664 C CA . GLU A 1 86 ? 1.895 -1.231 8.043 1.00 94.38 86 GLU A CA 1
ATOM 665 C C . GLU A 1 86 ? 1.361 -1.688 6.688 1.00 94.38 86 GLU A C 1
ATOM 667 O O . GLU A 1 86 ? 0.180 -1.529 6.387 1.00 94.38 86 GLU A O 1
ATOM 672 N N . PHE A 1 87 ? 2.242 -2.238 5.857 1.00 94.94 87 PHE A N 1
ATOM 673 C CA . PHE A 1 87 ? 1.916 -2.667 4.505 1.00 94.94 87 PHE A CA 1
ATOM 674 C C . PHE A 1 87 ? 1.953 -4.188 4.397 1.00 94.94 87 PHE A C 1
ATOM 676 O O . PHE A 1 87 ? 2.977 -4.815 4.672 1.00 94.94 87 PHE A O 1
ATOM 683 N N . PHE A 1 88 ? 0.857 -4.760 3.909 1.00 96.00 88 PHE A N 1
ATOM 684 C CA . PHE A 1 88 ? 0.743 -6.183 3.618 1.00 96.00 88 PHE A CA 1
ATOM 685 C C . PHE A 1 88 ? 0.208 -6.392 2.207 1.00 96.00 88 PHE A C 1
ATOM 687 O O . PHE A 1 88 ? -0.668 -5.655 1.749 1.00 96.00 88 PHE A O 1
ATOM 694 N N . ILE A 1 89 ? 0.696 -7.429 1.533 1.00 97.00 89 ILE A N 1
ATOM 695 C CA . ILE A 1 89 ? 0.052 -7.960 0.329 1.00 97.00 89 ILE A CA 1
ATOM 696 C C . ILE A 1 89 ? -1.067 -8.899 0.778 1.00 97.00 89 ILE A C 1
ATOM 698 O O . ILE A 1 89 ? -0.921 -9.609 1.768 1.00 97.00 89 ILE A O 1
ATOM 702 N N . LEU A 1 90 ? -2.178 -8.909 0.051 1.00 97.00 90 LEU A N 1
ATOM 703 C CA . LEU A 1 90 ? -3.245 -9.882 0.240 1.00 97.00 90 LEU A CA 1
ATOM 704 C C . LEU A 1 90 ? -3.022 -11.081 -0.686 1.00 97.00 90 LEU A C 1
ATOM 706 O O . LEU A 1 90 ? -2.918 -10.899 -1.900 1.00 97.00 90 LEU A O 1
ATOM 710 N N . ASP A 1 91 ? -2.998 -12.294 -0.127 1.00 96.44 91 ASP A N 1
ATOM 711 C CA . ASP A 1 91 ? -2.925 -13.555 -0.882 1.00 96.44 91 ASP A CA 1
ATOM 712 C C . ASP A 1 91 ? -4.264 -13.883 -1.564 1.00 96.44 91 ASP A C 1
ATOM 714 O O . ASP A 1 91 ? -4.989 -14.813 -1.211 1.00 96.44 91 ASP A O 1
ATOM 718 N N . THR A 1 92 ? -4.663 -13.046 -2.517 1.00 93.75 92 THR A N 1
ATOM 719 C CA . THR A 1 92 ? -5.867 -13.250 -3.320 1.00 93.75 92 THR A CA 1
ATOM 720 C C . THR A 1 92 ? -5.711 -12.605 -4.690 1.00 93.75 92 THR A C 1
ATOM 722 O O . THR A 1 92 ? -4.929 -11.678 -4.883 1.00 93.75 92 THR A O 1
ATOM 725 N N . ASN A 1 93 ? -6.504 -13.077 -5.650 1.00 91.56 93 ASN A N 1
ATOM 726 C CA . ASN A 1 93 ? -6.679 -12.439 -6.954 1.00 91.56 93 ASN A CA 1
ATOM 727 C C . ASN A 1 93 ? -8.066 -11.788 -7.109 1.00 91.56 93 ASN A C 1
ATOM 729 O O . ASN A 1 93 ? -8.368 -11.225 -8.165 1.00 91.56 93 ASN A O 1
ATOM 733 N N . ASP A 1 94 ? -8.886 -11.815 -6.060 1.00 92.94 94 ASP A N 1
ATOM 734 C CA . ASP A 1 94 ? -10.243 -11.284 -6.053 1.00 92.94 94 ASP A CA 1
ATOM 735 C C . ASP A 1 94 ? -10.533 -10.584 -4.719 1.00 92.94 94 ASP A C 1
ATOM 737 O O . ASP A 1 94 ? -10.643 -11.225 -3.676 1.00 92.94 94 ASP A O 1
ATOM 741 N N . LEU A 1 95 ? -10.680 -9.256 -4.744 1.00 93.69 95 LEU A N 1
ATOM 742 C CA . LEU A 1 95 ? -11.014 -8.483 -3.544 1.00 93.69 95 LEU A CA 1
ATOM 743 C C . LEU A 1 95 ? -12.397 -8.833 -2.977 1.00 93.69 95 LEU A C 1
ATOM 745 O O . LEU A 1 95 ? -12.633 -8.609 -1.793 1.00 93.69 95 LEU A O 1
ATOM 749 N N . SER A 1 96 ? -13.303 -9.407 -3.779 1.00 93.38 96 SER A N 1
ATOM 750 C CA . SER A 1 96 ? -14.628 -9.812 -3.298 1.00 93.38 96 SER A CA 1
ATOM 751 C C . SER A 1 96 ? -14.582 -11.010 -2.344 1.00 93.38 96 SER A C 1
ATOM 753 O O . SER A 1 96 ? -15.530 -11.217 -1.588 1.00 93.38 96 SER A O 1
ATOM 755 N N . SER A 1 97 ? -13.474 -11.763 -2.325 1.00 92.94 97 SER A N 1
ATOM 756 C CA . SER A 1 97 ? -13.259 -12.848 -1.366 1.00 92.94 97 SER A CA 1
ATOM 757 C C . SER A 1 97 ? -12.761 -12.358 -0.004 1.00 92.94 97 SER A C 1
ATOM 759 O O . SER A 1 97 ? -12.648 -13.165 0.919 1.00 92.94 97 SER A O 1
ATOM 761 N N . VAL A 1 98 ? -12.397 -11.078 0.124 1.00 95.81 98 VAL A N 1
ATOM 762 C CA . VAL A 1 98 ? -11.823 -10.515 1.350 1.00 95.81 98 VAL A CA 1
ATOM 763 C C . VAL A 1 98 ? -12.944 -10.080 2.289 1.00 95.81 98 VAL A C 1
ATOM 765 O O . VAL A 1 98 ? -13.848 -9.336 1.912 1.00 95.81 98 VAL A O 1
ATOM 768 N N . SER A 1 99 ? -12.872 -10.539 3.533 1.00 94.44 99 SER A N 1
ATOM 769 C CA . SER A 1 99 ? -13.874 -10.304 4.569 1.00 94.44 99 SER A CA 1
ATOM 770 C C . SER A 1 99 ? -13.213 -10.141 5.933 1.00 94.44 99 SER A C 1
ATOM 772 O O . SER A 1 99 ? -12.041 -10.465 6.115 1.00 94.44 99 SER A O 1
ATOM 774 N N . GLU A 1 100 ? -13.977 -9.669 6.913 1.00 93.75 100 GLU A N 1
ATOM 775 C CA . GLU A 1 100 ? -13.506 -9.534 8.295 1.00 93.75 100 GLU A CA 1
ATOM 776 C C . GLU A 1 100 ? -13.060 -10.882 8.894 1.00 93.75 100 GLU A C 1
ATOM 778 O O . GLU A 1 100 ? -12.097 -10.943 9.655 1.00 93.75 100 GLU A O 1
ATOM 783 N N . GLU A 1 101 ? -13.696 -11.984 8.485 1.00 94.12 101 GLU A N 1
ATOM 784 C CA . GLU A 1 101 ? -13.426 -13.328 9.008 1.00 94.12 101 GLU A CA 1
ATOM 785 C C . GLU A 1 101 ? -12.096 -13.918 8.518 1.00 94.12 101 GLU A C 1
ATOM 787 O O . GLU A 1 101 ? -11.498 -14.744 9.208 1.00 94.12 101 GLU A O 1
ATOM 792 N N . ASN A 1 102 ? -11.624 -13.512 7.334 1.00 94.12 102 ASN A N 1
ATOM 793 C CA . ASN A 1 102 ? -10.449 -14.110 6.694 1.00 94.12 102 ASN A CA 1
ATOM 794 C C . ASN A 1 102 ? -9.290 -13.139 6.448 1.00 94.12 102 ASN A C 1
ATOM 796 O O . ASN A 1 102 ? -8.230 -13.601 6.032 1.00 94.12 102 ASN A O 1
ATOM 800 N N . ILE A 1 103 ? -9.447 -11.837 6.725 1.00 94.50 103 ILE A N 1
ATOM 801 C CA . ILE A 1 103 ? -8.433 -10.819 6.410 1.00 94.50 103 ILE A CA 1
ATOM 802 C C . ILE A 1 103 ? -7.044 -11.193 6.937 1.00 94.50 103 ILE A C 1
ATOM 804 O O . ILE A 1 103 ? -6.091 -11.200 6.169 1.00 94.50 103 ILE A O 1
ATOM 808 N N . GLU A 1 104 ? -6.936 -11.613 8.198 1.00 93.19 104 GLU A N 1
ATOM 809 C CA . GLU A 1 104 ? -5.665 -11.999 8.829 1.00 93.19 104 GLU A CA 1
ATOM 810 C C . GLU A 1 104 ? -4.985 -13.193 8.158 1.00 93.19 104 GLU A C 1
ATOM 812 O O . GLU A 1 104 ? -3.761 -13.253 8.114 1.00 93.19 104 GLU A O 1
ATOM 817 N N . GLN A 1 105 ? -5.762 -14.137 7.620 1.00 94.44 105 GLN A N 1
ATOM 818 C CA . GLN A 1 105 ? -5.218 -15.309 6.926 1.00 94.44 105 GLN A CA 1
ATOM 819 C C . GLN A 1 105 ? -4.640 -14.941 5.557 1.00 94.44 105 GLN A C 1
ATOM 821 O O . GLN A 1 105 ? -3.821 -15.683 5.023 1.00 94.44 105 GLN A O 1
ATOM 826 N N . LEU A 1 106 ? -5.078 -13.813 4.993 1.00 95.44 106 LEU A N 1
ATOM 827 C CA . LEU A 1 106 ? -4.650 -13.322 3.688 1.00 95.44 106 LEU A CA 1
ATOM 828 C C . LEU A 1 106 ? -3.459 -12.361 3.780 1.00 95.44 106 LEU A C 1
ATOM 830 O O . LEU A 1 106 ? -2.847 -12.088 2.750 1.00 95.44 106 LEU A O 1
ATOM 834 N N . LEU A 1 107 ? -3.132 -11.825 4.963 1.00 94.88 107 LEU A N 1
ATOM 835 C CA . LEU A 1 107 ? -2.034 -10.870 5.125 1.00 94.88 107 LEU A CA 1
ATOM 836 C C . LEU A 1 107 ? -0.676 -11.557 4.939 1.00 94.88 107 LEU A C 1
ATOM 838 O O . LEU A 1 107 ? -0.249 -12.382 5.745 1.00 94.88 107 LEU A O 1
ATOM 842 N N . MET A 1 108 ? 0.043 -11.148 3.899 1.00 94.56 108 MET A N 1
ATOM 843 C CA . MET A 1 108 ? 1.428 -11.524 3.648 1.00 94.56 108 MET A CA 1
ATOM 844 C C . MET A 1 108 ? 2.337 -10.319 3.869 1.00 94.56 108 MET A C 1
ATOM 846 O O . MET A 1 108 ? 2.231 -9.305 3.171 1.00 94.56 108 MET A O 1
ATOM 850 N N . SER A 1 109 ? 3.266 -10.433 4.820 1.00 90.44 109 SER A N 1
ATOM 851 C CA . SER A 1 109 ? 4.323 -9.437 4.998 1.00 90.44 109 SER A CA 1
ATOM 852 C C . SER A 1 109 ? 5.168 -9.350 3.730 1.00 90.44 109 SER A C 1
ATOM 854 O O . SER A 1 109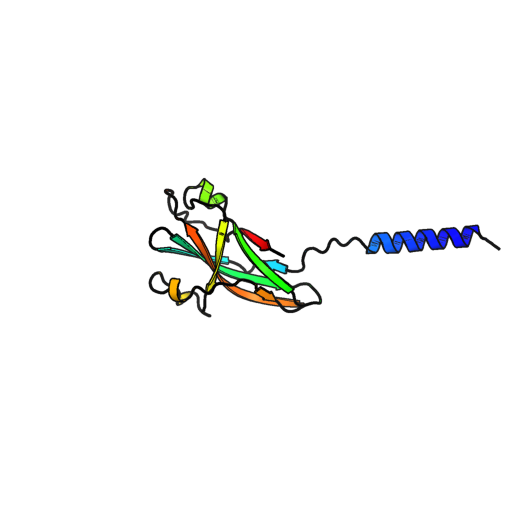 ? 5.689 -10.356 3.248 1.00 90.44 109 SER A O 1
ATOM 856 N N . ALA A 1 110 ? 5.321 -8.140 3.203 1.00 84.62 110 ALA A N 1
ATOM 857 C CA . ALA A 1 110 ? 6.148 -7.875 2.037 1.00 84.62 110 ALA A CA 1
ATOM 858 C C . ALA A 1 110 ? 7.279 -6.926 2.427 1.00 84.62 110 ALA A C 1
ATOM 860 O O . ALA A 1 110 ? 7.095 -5.713 2.491 1.00 84.62 110 ALA A O 1
ATOM 861 N N . GLU A 1 111 ? 8.460 -7.487 2.690 1.00 87.12 111 GLU A N 1
ATOM 862 C CA . GLU A 1 111 ? 9.653 -6.691 2.997 1.00 87.12 111 GLU A CA 1
ATOM 863 C C . GLU A 1 111 ? 10.112 -5.880 1.785 1.00 87.12 111 GLU A C 1
ATOM 865 O O . GLU A 1 111 ? 10.614 -4.771 1.936 1.00 87.12 111 GLU A O 1
ATOM 870 N N . SER A 1 112 ? 9.930 -6.421 0.579 1.00 90.56 112 SER A N 1
ATOM 871 C CA . SER A 1 112 ? 10.239 -5.740 -0.672 1.00 90.56 112 SER A CA 1
ATOM 872 C C . SER A 1 112 ? 9.329 -6.208 -1.807 1.00 90.56 112 SER A C 1
ATOM 874 O O . SER A 1 112 ? 8.800 -7.319 -1.801 1.00 90.56 112 SER A O 1
ATOM 876 N N . LEU A 1 113 ? 9.149 -5.328 -2.784 1.00 92.56 113 LEU A N 1
ATOM 877 C CA . LEU A 1 113 ? 8.407 -5.525 -4.018 1.00 92.56 113 LEU A CA 1
ATOM 878 C C . LEU A 1 113 ? 9.377 -5.404 -5.183 1.00 92.56 113 LEU A C 1
ATOM 880 O O . LEU A 1 113 ? 10.265 -4.553 -5.156 1.00 92.56 113 LEU A O 1
ATOM 884 N N . THR A 1 114 ? 9.174 -6.206 -6.224 1.00 93.06 114 THR A N 1
ATOM 885 C CA . THR A 1 114 ? 10.005 -6.177 -7.429 1.00 93.06 114 THR A CA 1
ATOM 886 C C . THR A 1 114 ? 9.145 -5.947 -8.659 1.00 93.06 114 THR A C 1
ATOM 888 O O . THR A 1 114 ? 8.175 -6.665 -8.896 1.00 93.06 114 THR A O 1
ATOM 891 N N . VAL A 1 115 ? 9.524 -4.961 -9.472 1.00 95.50 115 VAL A N 1
ATOM 892 C CA . VAL A 1 115 ? 8.858 -4.647 -10.739 1.00 95.50 115 VAL A CA 1
ATOM 893 C C . VAL A 1 115 ? 9.892 -4.635 -11.858 1.00 95.50 115 VAL A C 1
ATOM 895 O O . VAL A 1 115 ? 10.876 -3.891 -11.815 1.00 95.50 115 VAL A O 1
ATOM 898 N N . GLY A 1 116 ? 9.671 -5.466 -12.877 1.00 95.12 116 GLY A N 1
ATOM 899 C CA . GLY A 1 116 ? 10.548 -5.554 -14.047 1.00 95.12 116 GLY A CA 1
ATOM 900 C C . GLY A 1 116 ? 10.598 -4.252 -14.857 1.00 95.12 116 GLY A C 1
ATOM 901 O O . GLY A 1 116 ? 9.699 -3.420 -14.764 1.00 95.12 116 GLY A O 1
ATOM 902 N N . ALA A 1 117 ? 11.641 -4.084 -15.671 1.00 94.50 117 ALA A N 1
ATOM 903 C CA . ALA A 1 117 ? 11.810 -2.916 -16.542 1.00 94.50 117 ALA A CA 1
ATOM 904 C C . ALA A 1 117 ? 10.606 -2.714 -17.480 1.00 94.50 117 ALA A C 1
ATOM 906 O O . ALA A 1 117 ? 10.180 -3.671 -18.135 1.00 94.50 117 ALA A O 1
ATOM 907 N N . HIS A 1 118 ? 10.093 -1.483 -17.583 1.00 93.94 118 HIS A N 1
ATOM 908 C CA . HIS A 1 118 ? 8.933 -1.130 -18.422 1.00 93.94 118 HIS A CA 1
ATOM 909 C C . HIS A 1 118 ? 7.682 -1.982 -18.149 1.00 93.94 118 HIS A C 1
ATOM 911 O O . HIS A 1 118 ? 6.930 -2.321 -19.069 1.00 93.94 118 HIS A O 1
ATOM 917 N N . ARG A 1 119 ? 7.476 -2.394 -16.892 1.00 97.00 119 ARG A N 1
ATOM 918 C CA . ARG A 1 119 ? 6.316 -3.190 -16.464 1.00 97.00 119 ARG A CA 1
ATOM 919 C C . ARG A 1 119 ? 5.480 -2.453 -15.429 1.00 97.00 119 ARG A C 1
ATOM 921 O O . ARG A 1 119 ? 5.984 -1.637 -14.664 1.00 97.00 119 ARG A O 1
ATOM 928 N N . THR A 1 120 ? 4.212 -2.842 -15.379 1.00 96.69 120 THR A N 1
ATOM 929 C CA . THR A 1 120 ? 3.289 -2.513 -14.296 1.00 96.69 120 THR A CA 1
ATOM 930 C C . THR A 1 120 ? 3.000 -3.782 -13.510 1.00 96.69 120 THR A C 1
ATOM 932 O O . THR A 1 120 ? 2.697 -4.818 -14.106 1.00 96.69 120 THR A O 1
ATOM 935 N N . ALA A 1 121 ? 3.097 -3.707 -12.188 1.00 96.38 121 ALA A N 1
ATOM 936 C CA . ALA A 1 121 ? 2.709 -4.783 -11.286 1.00 96.38 121 ALA A CA 1
ATOM 937 C C . ALA A 1 121 ? 1.515 -4.338 -10.441 1.00 96.38 121 ALA A C 1
ATOM 939 O O . ALA A 1 121 ? 1.535 -3.254 -9.861 1.00 96.38 121 ALA A O 1
ATOM 940 N N . LYS A 1 122 ? 0.483 -5.182 -10.383 1.00 96.69 122 LYS A N 1
ATOM 941 C CA . LYS A 1 122 ? -0.742 -4.951 -9.618 1.00 96.69 122 LYS A CA 1
ATOM 942 C C . LYS A 1 122 ? -0.713 -5.794 -8.350 1.00 96.69 122 LYS A C 1
ATOM 944 O O . LYS A 1 122 ? -0.481 -6.997 -8.434 1.00 96.69 122 LYS A O 1
ATOM 949 N N . TYR A 1 123 ? -1.014 -5.175 -7.217 1.00 96.12 123 TYR A N 1
ATOM 950 C CA . TYR A 1 123 ? -1.125 -5.842 -5.926 1.00 96.12 123 TYR A CA 1
ATOM 951 C C . TYR A 1 123 ? -2.445 -5.477 -5.257 1.00 96.12 123 TYR A C 1
ATOM 953 O O . TYR A 1 123 ? -2.853 -4.312 -5.247 1.00 96.12 123 TYR A O 1
ATOM 961 N N . TYR A 1 124 ? -3.087 -6.472 -4.656 1.00 97.06 124 TYR A N 1
ATOM 962 C CA . TYR A 1 124 ? -4.065 -6.218 -3.609 1.00 97.06 124 TYR A CA 1
ATOM 963 C C . TYR A 1 124 ? -3.326 -6.121 -2.293 1.00 97.06 124 TYR A C 1
ATOM 965 O O . TYR A 1 124 ? -2.486 -6.963 -1.981 1.00 97.06 124 TYR A O 1
ATOM 973 N N . VAL A 1 125 ? -3.588 -5.045 -1.566 1.00 96.81 125 VAL A N 1
ATOM 974 C CA . VAL A 1 125 ? -2.812 -4.688 -0.386 1.00 96.81 125 VAL A CA 1
ATOM 975 C C . VAL A 1 125 ? -3.743 -4.286 0.738 1.00 96.81 125 VAL A C 1
ATOM 977 O O . VAL A 1 125 ? -4.854 -3.800 0.509 1.00 96.81 125 VAL A O 1
ATOM 980 N N . CYS A 1 126 ? -3.260 -4.469 1.954 1.00 96.50 126 CYS A N 1
ATOM 981 C CA . CYS A 1 126 ? -3.901 -3.991 3.157 1.00 96.50 126 CYS A CA 1
ATOM 982 C C . CYS A 1 126 ? -2.933 -3.065 3.885 1.00 96.50 126 CYS A C 1
ATOM 984 O O . CYS A 1 126 ? -1.815 -3.466 4.213 1.00 96.50 126 CYS A O 1
ATOM 986 N N . PHE A 1 127 ? -3.371 -1.829 4.125 1.00 95.69 127 PHE A N 1
ATOM 987 C CA . PHE A 1 127 ? -2.678 -0.926 5.033 1.00 95.69 127 PHE A CA 1
ATOM 988 C C . PHE A 1 127 ? -3.310 -1.026 6.416 1.00 95.69 127 PHE A C 1
ATOM 990 O O . PHE A 1 127 ? -4.503 -0.752 6.555 1.00 95.69 127 PHE A O 1
ATOM 997 N N . VAL A 1 128 ? -2.524 -1.426 7.411 1.00 95.38 128 VAL A N 1
ATOM 998 C CA . VAL A 1 128 ? -3.005 -1.677 8.774 1.00 95.38 128 VAL A CA 1
ATOM 999 C C . VAL A 1 128 ? -2.536 -0.568 9.706 1.00 95.38 128 VAL A C 1
ATOM 1001 O O . VAL A 1 128 ? -1.380 -0.151 9.654 1.00 95.38 128 VAL A O 1
ATOM 1004 N N . GLY A 1 129 ? -3.436 -0.083 10.555 1.00 95.38 129 GLY A N 1
ATOM 1005 C CA . GLY A 1 129 ? -3.107 0.839 11.636 1.00 95.38 129 GLY A CA 1
ATOM 1006 C C . GLY A 1 129 ? -4.098 0.738 12.783 1.00 95.38 129 GLY A C 1
ATOM 1007 O O . GLY A 1 129 ? -5.189 0.191 12.626 1.00 95.38 129 GLY A O 1
ATOM 1008 N N . ASP A 1 130 ? -3.724 1.284 13.933 1.00 95.75 130 ASP A N 1
ATOM 1009 C CA . ASP A 1 130 ? -4.557 1.227 15.132 1.00 95.75 130 ASP A CA 1
ATOM 1010 C C . ASP A 1 130 ? -5.713 2.225 15.057 1.00 95.75 130 ASP A C 1
ATOM 1012 O O . ASP A 1 130 ? -5.535 3.405 14.717 1.00 95.75 130 ASP A O 1
ATOM 1016 N N . GLN A 1 131 ? -6.898 1.742 15.415 1.00 92.81 131 GLN A N 1
ATOM 1017 C CA . GLN A 1 131 ? -8.118 2.523 15.469 1.00 92.81 131 GLN A CA 1
ATOM 1018 C C . GLN A 1 131 ? -8.024 3.599 16.557 1.00 92.81 131 GLN A C 1
ATOM 1020 O O . GLN A 1 131 ? -7.660 3.345 17.705 1.00 92.81 131 GLN A O 1
ATOM 1025 N N . GLY A 1 132 ? -8.374 4.829 16.189 1.00 90.69 132 GLY A N 1
ATOM 1026 C CA . GLY A 1 132 ? -8.576 5.928 17.125 1.00 90.69 132 GLY A CA 1
ATOM 1027 C C . GLY A 1 132 ? -10.038 6.072 17.560 1.00 90.69 132 GLY A C 1
ATOM 1028 O O . GLY A 1 132 ? -10.900 5.253 17.263 1.00 90.69 132 GLY A O 1
ATOM 1029 N N . SER A 1 133 ? -10.341 7.150 18.281 1.00 84.69 133 SER A N 1
ATOM 1030 C CA . SER A 1 133 ? -11.676 7.407 18.842 1.00 84.69 133 SE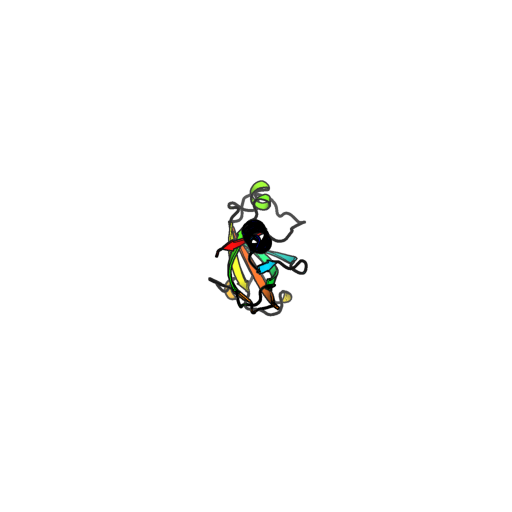R A CA 1
ATOM 1031 C C . SER A 1 133 ? -12.644 8.137 17.898 1.00 84.69 133 SER A C 1
ATOM 1033 O O . SER A 1 133 ? -13.712 8.559 18.335 1.00 84.69 133 SER A O 1
ATOM 1035 N N . GLY A 1 134 ? -12.226 8.422 16.666 1.00 77.88 134 GLY A N 1
ATOM 1036 C CA . GLY A 1 134 ? -12.980 9.201 15.686 1.00 77.88 134 GLY A CA 1
ATOM 1037 C C . GLY A 1 134 ? -13.907 8.337 14.836 1.00 77.88 134 GLY A C 1
ATOM 1038 O O . GLY A 1 134 ? -13.691 7.138 14.670 1.00 77.88 134 GLY A O 1
ATOM 1039 N N . ASP A 1 135 ? -14.935 8.969 14.274 1.00 68.62 135 ASP A N 1
ATOM 1040 C CA . ASP A 1 135 ? -15.914 8.284 13.432 1.00 68.62 135 ASP A CA 1
ATOM 1041 C C . ASP A 1 135 ? -15.330 7.847 12.078 1.00 68.62 135 ASP A C 1
ATOM 1043 O O . ASP A 1 135 ? -14.397 8.443 11.526 1.00 68.62 135 ASP A O 1
ATOM 1047 N N . SER A 1 136 ? -15.939 6.815 11.491 1.00 65.50 136 SER A N 1
ATOM 1048 C CA . SER A 1 136 ? -15.600 6.331 10.154 1.00 65.50 136 SER A CA 1
ATOM 1049 C C . SER A 1 136 ? -15.882 7.396 9.087 1.00 65.50 136 SER A C 1
ATOM 1051 O O . SER A 1 136 ? -17.036 7.747 8.830 1.00 65.50 136 SER A O 1
ATOM 1053 N N . LYS A 1 137 ? -14.836 7.879 8.408 1.00 65.38 137 LYS A N 1
ATOM 1054 C CA . LYS A 1 137 ? -14.976 8.721 7.211 1.00 65.38 137 LYS A CA 1
ATOM 1055 C C . LYS A 1 137 ? -15.511 7.880 6.044 1.00 65.38 137 LYS A C 1
ATOM 1057 O O . LYS A 1 137 ? -14.896 6.882 5.675 1.00 65.38 137 LYS A O 1
ATOM 1062 N N . HIS A 1 138 ? -16.624 8.304 5.442 1.00 58.84 138 HIS A N 1
ATOM 1063 C CA . HIS A 1 138 ? -17.251 7.599 4.312 1.00 58.84 138 HIS A CA 1
ATOM 1064 C C . HIS A 1 138 ? -16.614 7.894 2.942 1.00 58.84 138 HIS A C 1
ATOM 1066 O O . HIS A 1 138 ? -16.757 7.084 2.034 1.00 58.84 138 HIS A O 1
ATOM 1072 N N . ASP A 1 139 ? -15.905 9.017 2.791 1.00 67.00 139 ASP A N 1
ATOM 1073 C CA . ASP A 1 139 ? -15.205 9.390 1.552 1.00 67.00 139 ASP A CA 1
ATOM 1074 C C . ASP A 1 139 ? -13.687 9.292 1.760 1.00 67.00 139 ASP A C 1
ATOM 1076 O O . ASP A 1 139 ? -13.063 10.158 2.387 1.00 67.00 139 ASP A O 1
ATOM 1080 N N . ARG A 1 140 ? -13.098 8.177 1.323 1.00 75.69 140 ARG A N 1
ATOM 1081 C CA . ARG A 1 140 ? -11.687 7.841 1.547 1.00 75.69 140 ARG A CA 1
ATOM 1082 C C . ARG A 1 140 ? -10.952 7.697 0.220 1.00 75.69 140 ARG A C 1
ATOM 1084 O O . ARG A 1 140 ? -11.397 6.998 -0.682 1.00 75.69 140 ARG A O 1
ATOM 1091 N N . ASN A 1 141 ? -9.783 8.328 0.159 1.00 84.38 141 ASN A N 1
ATOM 1092 C CA . ASN A 1 141 ? -8.806 8.126 -0.903 1.00 84.38 141 ASN A CA 1
ATOM 1093 C C . ASN A 1 141 ? -7.801 7.045 -0.493 1.00 84.38 141 ASN A C 1
ATOM 1095 O O . ASN A 1 141 ? -7.742 6.635 0.669 1.00 84.38 141 ASN A O 1
ATOM 1099 N N . LEU A 1 142 ? -6.973 6.624 -1.448 1.00 90.75 142 LEU A N 1
ATOM 1100 C CA . LEU A 1 142 ? -5.779 5.841 -1.150 1.00 90.75 142 LEU A CA 1
ATOM 1101 C C . LEU A 1 142 ? -4.922 6.528 -0.075 1.00 90.75 142 LEU A C 1
ATOM 1103 O O . LEU A 1 142 ? -4.709 7.745 -0.163 1.00 90.75 142 LEU A O 1
ATOM 1107 N N . PRO A 1 143 ? -4.365 5.766 0.883 1.00 92.25 143 PRO A N 1
ATOM 1108 C CA . PRO A 1 143 ? -3.268 6.253 1.702 1.00 92.25 143 PRO A CA 1
ATOM 1109 C C . PRO A 1 143 ? -2.127 6.767 0.826 1.00 92.25 143 PRO A C 1
ATOM 1111 O O . PRO A 1 143 ? -1.885 6.269 -0.279 1.00 92.25 143 PRO A O 1
ATOM 1114 N N . LYS A 1 144 ? -1.381 7.751 1.328 1.00 93.75 144 LYS A N 1
ATOM 1115 C CA . LYS A 1 144 ? -0.165 8.192 0.652 1.00 93.75 144 LYS A CA 1
ATOM 1116 C C . LYS A 1 144 ? 0.855 7.059 0.728 1.00 93.75 144 LYS A C 1
ATOM 1118 O O . LYS A 1 144 ? 1.218 6.628 1.817 1.00 93.75 144 LYS A O 1
ATOM 1123 N N . ILE A 1 145 ? 1.338 6.608 -0.421 1.00 93.69 145 ILE A N 1
ATOM 1124 C CA . ILE A 1 145 ? 2.371 5.574 -0.494 1.00 93.69 145 ILE A CA 1
ATOM 1125 C C . ILE A 1 145 ? 3.742 6.241 -0.424 1.00 93.69 145 ILE A C 1
ATOM 1127 O O . ILE A 1 145 ? 4.036 7.168 -1.184 1.00 93.69 145 ILE A O 1
ATOM 1131 N N . VAL A 1 146 ? 4.570 5.774 0.504 1.00 91.94 146 VAL A N 1
ATOM 1132 C CA . VAL A 1 146 ? 5.943 6.239 0.703 1.00 91.94 146 VAL A CA 1
ATOM 1133 C C . VAL A 1 146 ? 6.892 5.098 0.359 1.00 91.94 146 VAL A C 1
ATOM 1135 O O . VAL A 1 146 ? 6.748 4.000 0.892 1.00 91.94 146 VAL A O 1
ATOM 1138 N N . PHE A 1 147 ? 7.839 5.363 -0.540 1.00 88.94 147 PHE A N 1
ATOM 1139 C CA . PHE A 1 147 ? 8.873 4.412 -0.947 1.00 88.94 147 PHE A CA 1
ATOM 1140 C C . PHE A 1 147 ? 10.079 4.488 -0.007 1.00 88.94 147 PHE A C 1
ATOM 1142 O O . PHE A 1 147 ? 10.512 5.588 0.344 1.00 88.94 147 PHE A O 1
ATOM 1149 N N . ASP A 1 148 ? 10.615 3.328 0.356 1.00 80.56 148 ASP A N 1
ATOM 1150 C CA . ASP A 1 148 ? 11.871 3.153 1.092 1.00 80.56 148 ASP A CA 1
ATOM 1151 C C . ASP A 1 148 ? 12.853 2.412 0.157 1.00 80.56 148 ASP A C 1
ATOM 1153 O O . ASP A 1 148 ? 12.469 1.406 -0.457 1.00 80.56 148 ASP A O 1
ATOM 1157 N N . TYR A 1 149 ? 14.067 2.951 -0.016 1.00 68.38 149 TYR A N 1
ATOM 1158 C CA . TYR A 1 149 ? 15.077 2.510 -0.997 1.00 68.38 149 TYR A CA 1
ATOM 1159 C C . TYR A 1 149 ? 16.405 2.141 -0.338 1.00 68.38 149 TYR A C 1
ATOM 1161 O O . TYR A 1 149 ? 16.821 2.865 0.595 1.00 68.38 149 TYR A O 1
#

pLDDT: mean 84.52, std 16.5, range [41.44, 97.25]

Radius of gyration: 22.49 Å; chains: 1; bounding box: 64×45×55 Å

Secondary structure (DSSP, 8-state):
--HHHHHHHHHHHHHHHHHHS------SEEE-TT-EEEEEEEETTEEEEEEEEEEEE-SSS-EEEEEEEE-HHHHHTTSBS-SEEEEEEES-S-GGG--TTTHHHHEEE-S-EEE-TT-EEEEEEEEEEEB-SS---SS-PPPEEEEE-

Foldseek 3Di:
DCPPVVVVVVVVVVVVCVVVVPPPPPPQKDWDPPKWFDDWDDDDQKIKTKIKTKIFGQDPFKDKWDKWFAQPPCVVQFFFVHRTWAKFFFQDPDPVPDDNVCPVVRGHHDRMDMDGHRDMDITTMITMGGGGPGDDDPDDTGTDMDIDD